Protein AF-A0A1P8USD6-F1 (afdb_monomer_lite)

Foldseek 3Di:
DQVVQCVPVVAEDQPDEDEDEDQALVCLVVQVSQVSHRYQAYEYENPQNQYANPDHDCARHAEYEYEFEADDPTHFDELVSVVRVVVNCVVRVHQYFQFFRYQQANVRDGDHRVVSDRDRPNHGRHTDGDRRPPPD

InterPro domains:
  IPR011101 Protein of unknown function DUF5131 [PF07505] (1-129)

pLDDT: mean 94.29, std 9.75, range [35.06, 98.88]

Secondary structure (DSSP, 8-state):
-HHHHHHHH-S--TT-EEEEE--SGGGTTHHHHHHHS--SEEEEEETT--S---S---TT--EEEEE---STTPPPP-HHHHHHHHHHHHHHT-EEEEEE-TTB-TTS-B--HHHH-S-BTTB--B--PPPPP---

Organism: NCBI:txid1250539

Structure (mmCIF, N/CA/C/O backbone):
data_AF-A0A1P8USD6-F1
#
_entry.id   AF-A0A1P8USD6-F1
#
loop_
_atom_site.group_PDB
_atom_site.id
_atom_site.type_symbol
_atom_site.label_atom_id
_atom_site.label_alt_id
_atom_site.label_comp_id
_atom_site.label_asym_id
_atom_site.label_entity_id
_atom_site.label_seq_id
_atom_site.pdbx_PDB_ins_code
_atom_site.Cartn_x
_atom_site.Cartn_y
_atom_site.Cartn_z
_atom_site.occupancy
_atom_site.B_iso_or_equiv
_atom_site.auth_seq_id
_atom_site.auth_comp_id
_atom_site.auth_asym_id
_atom_site.auth_atom_id
_atom_site.pdbx_PDB_model_num
ATOM 1 N N . MET A 1 1 ? 0.941 -12.012 15.273 1.00 82.69 1 MET A N 1
ATOM 2 C CA . MET A 1 1 ? 1.275 -10.671 15.825 1.00 82.69 1 MET A CA 1
ATOM 3 C C . MET A 1 1 ? 0.155 -10.125 16.707 1.00 82.69 1 MET A C 1
ATOM 5 O O . MET A 1 1 ? 0.452 -9.667 17.806 1.00 82.69 1 MET A O 1
ATOM 9 N N . ALA A 1 2 ? -1.103 -10.231 16.265 1.00 87.31 2 ALA A N 1
ATOM 10 C CA . ALA A 1 2 ? -2.277 -9.720 16.976 1.00 87.31 2 ALA A CA 1
ATOM 11 C C . ALA A 1 2 ? -2.353 -10.115 18.457 1.00 87.31 2 ALA A C 1
ATOM 13 O O . ALA A 1 2 ? -2.515 -9.246 19.304 1.00 87.31 2 ALA A O 1
ATOM 14 N N . GLU A 1 3 ? -2.179 -11.403 18.775 1.00 89.75 3 GLU A N 1
ATOM 15 C CA . GLU A 1 3 ? -2.295 -11.912 20.152 1.00 89.75 3 GLU A CA 1
ATOM 16 C C . GLU A 1 3 ? -1.360 -11.187 21.123 1.00 89.75 3 GLU A C 1
ATOM 18 O O . GLU A 1 3 ? -1.791 -10.736 22.178 1.00 89.75 3 GLU A O 1
ATOM 23 N N . LEU A 1 4 ? -0.096 -11.004 20.733 1.00 89.56 4 LEU A N 1
ATOM 24 C CA . LEU A 1 4 ? 0.894 -10.322 21.561 1.00 89.56 4 LEU A CA 1
ATOM 25 C C . LEU A 1 4 ? 0.549 -8.841 21.762 1.00 89.56 4 LEU A C 1
ATOM 27 O O . LEU A 1 4 ? 0.710 -8.316 22.859 1.00 89.56 4 LEU A O 1
ATOM 31 N N . VAL A 1 5 ? 0.108 -8.155 20.705 1.00 88.81 5 VAL A N 1
ATOM 32 C CA . VAL A 1 5 ? -0.244 -6.728 20.779 1.00 88.81 5 VAL A CA 1
ATOM 33 C C . VAL A 1 5 ? -1.465 -6.534 21.675 1.00 88.81 5 VAL A C 1
ATOM 35 O O . VAL A 1 5 ? -1.443 -5.676 22.557 1.00 88.81 5 VAL A O 1
ATOM 38 N N . SER A 1 6 ? -2.492 -7.363 21.494 1.00 89.56 6 SER A N 1
ATOM 39 C CA . SER A 1 6 ? -3.706 -7.332 22.307 1.00 89.56 6 SER A CA 1
ATOM 40 C C . SER A 1 6 ? -3.427 -7.659 23.775 1.00 89.56 6 SER A C 1
ATOM 42 O O . SER A 1 6 ? -3.929 -6.954 24.641 1.00 89.56 6 SER A O 1
ATOM 44 N N . ASP A 1 7 ? -2.583 -8.654 24.067 1.00 91.75 7 ASP A N 1
ATOM 45 C CA . ASP A 1 7 ? -2.204 -9.027 25.440 1.00 91.75 7 ASP A CA 1
ATOM 46 C C . ASP A 1 7 ? -1.417 -7.920 26.165 1.00 91.75 7 ASP A C 1
ATOM 48 O O . ASP A 1 7 ? -1.577 -7.711 27.365 1.00 91.75 7 ASP A O 1
ATOM 52 N N . ARG A 1 8 ? -0.563 -7.179 25.444 1.00 90.69 8 ARG A N 1
ATOM 53 C CA . ARG A 1 8 ? 0.346 -6.191 26.053 1.00 90.69 8 ARG A CA 1
ATOM 54 C C . ARG A 1 8 ? -0.201 -4.774 26.134 1.00 90.69 8 ARG A C 1
ATOM 56 O O . ARG A 1 8 ? 0.177 -4.058 27.057 1.00 90.69 8 ARG A O 1
ATOM 63 N N . ILE A 1 9 ? -1.005 -4.350 25.162 1.00 86.81 9 ILE A N 1
ATOM 64 C CA . ILE A 1 9 ? -1.532 -2.980 25.098 1.00 86.81 9 ILE A CA 1
ATOM 65 C C . ILE A 1 9 ? -2.990 -2.943 25.570 1.00 86.81 9 ILE A C 1
ATOM 67 O O . ILE A 1 9 ? -3.369 -1.996 26.248 1.00 86.81 9 ILE A O 1
ATOM 71 N N . GLY A 1 10 ? -3.796 -3.968 25.268 1.00 78.94 10 GLY A N 1
ATOM 72 C CA . GLY A 1 10 ? -5.174 -4.129 25.760 1.00 78.94 10 GLY A CA 1
ATOM 73 C C . GLY A 1 10 ? -6.215 -3.141 25.213 1.00 78.94 10 GLY A C 1
ATOM 74 O O . GLY A 1 10 ? -7.392 -3.481 25.146 1.00 78.94 10 GLY A O 1
ATOM 75 N N . GLU A 1 11 ? -5.804 -1.949 24.778 1.00 89.50 11 GLU A N 1
ATOM 76 C CA . GLU A 1 11 ? -6.675 -0.882 24.278 1.00 89.50 11 GLU A CA 1
ATOM 77 C C . GLU A 1 11 ? -6.142 -0.234 22.990 1.00 89.50 11 GLU A C 1
ATOM 79 O O . GLU A 1 11 ? -4.989 -0.410 22.594 1.00 89.50 11 GLU A O 1
ATOM 84 N N . VAL A 1 12 ? -6.994 0.527 22.300 1.00 92.56 12 VAL A N 1
ATOM 85 C CA . VAL A 1 12 ? -6.581 1.284 21.113 1.00 92.56 12 VAL A CA 1
ATOM 86 C C . VAL A 1 12 ? -5.874 2.567 21.545 1.00 92.56 12 VAL A C 1
ATOM 88 O O . VAL A 1 12 ? -6.485 3.453 22.135 1.00 92.56 12 VAL A O 1
ATOM 91 N N . LEU A 1 13 ? -4.595 2.701 21.188 1.00 91.56 13 LEU A N 1
ATOM 92 C CA . LEU A 1 13 ? -3.826 3.921 21.433 1.00 91.56 13 LEU A CA 1
ATOM 93 C C . LEU A 1 13 ? -4.064 4.945 20.302 1.00 91.56 13 LEU A C 1
ATOM 95 O O . LEU A 1 13 ? -3.685 4.680 19.158 1.00 91.56 13 LEU A O 1
ATOM 99 N N . PRO A 1 14 ? -4.624 6.138 20.582 1.00 90.94 14 PRO A N 1
ATOM 100 C CA . PRO A 1 14 ? -5.069 7.075 19.540 1.00 90.94 14 PRO A CA 1
ATOM 101 C C . PRO A 1 14 ? -3.927 7.700 18.724 1.00 90.94 14 PRO A C 1
ATOM 103 O O . PRO A 1 14 ? -4.134 8.114 17.587 1.00 90.94 14 PRO A O 1
ATOM 106 N N . ASN A 1 15 ? -2.714 7.744 19.284 1.00 92.94 15 ASN A N 1
ATOM 107 C CA . ASN A 1 15 ? -1.531 8.345 18.657 1.00 92.94 15 ASN A CA 1
ATOM 108 C C . ASN A 1 15 ? -0.532 7.303 18.124 1.00 92.94 15 ASN A C 1
ATOM 110 O O . ASN A 1 15 ? 0.605 7.650 17.808 1.00 92.94 15 ASN A O 1
ATOM 114 N N . VAL A 1 16 ? -0.927 6.026 18.055 1.00 92.56 16 VAL A N 1
ATOM 115 C CA . VAL A 1 16 ? -0.079 4.936 17.557 1.00 92.56 16 VAL A CA 1
ATOM 116 C C . VAL A 1 16 ? -0.738 4.301 16.342 1.00 92.56 16 VAL A C 1
ATOM 118 O O . VAL A 1 16 ? -1.888 3.867 16.387 1.00 92.56 16 VAL A O 1
ATOM 121 N N . TRP A 1 17 ? 0.004 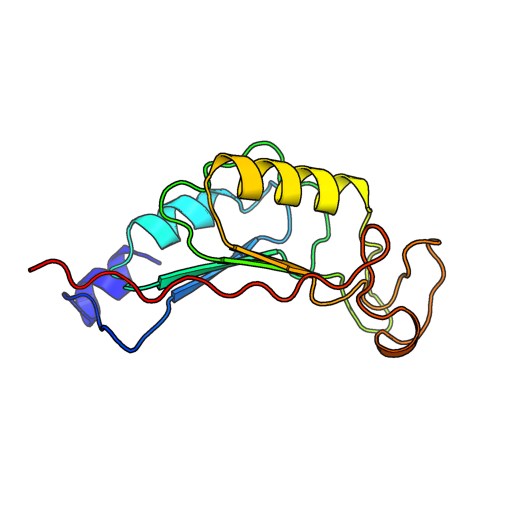4.252 15.240 1.00 95.56 17 TRP A N 1
ATOM 122 C CA . TRP A 1 17 ? -0.424 3.595 14.010 1.00 95.56 17 TRP A CA 1
ATOM 123 C C . TRP A 1 17 ? 0.286 2.257 13.896 1.00 95.56 17 TRP A C 1
ATOM 125 O O . TRP A 1 17 ? 1.495 2.174 14.118 1.00 95.56 17 TRP A O 1
ATOM 135 N N . LEU A 1 18 ? -0.457 1.216 13.533 1.00 96.75 18 LEU A N 1
ATOM 136 C CA . LEU A 1 18 ? 0.104 -0.109 13.316 1.00 96.75 18 LEU A CA 1
ATOM 137 C C . LEU A 1 18 ? 0.126 -0.418 11.829 1.00 96.75 18 LEU A C 1
ATOM 139 O O . LEU A 1 18 ? -0.797 -0.077 11.090 1.00 96.75 18 LEU A O 1
ATOM 143 N N . GLY A 1 19 ? 1.174 -1.101 11.394 1.00 97.56 19 GLY A N 1
ATOM 144 C CA . GLY A 1 19 ? 1.253 -1.554 10.023 1.00 97.56 19 GLY A CA 1
ATOM 145 C C . GLY A 1 19 ? 2.133 -2.769 9.850 1.00 97.56 19 GLY A C 1
ATOM 146 O O . GLY A 1 19 ? 2.877 -3.159 10.750 1.00 97.56 19 GLY A O 1
ATOM 147 N N . THR A 1 20 ? 2.007 -3.379 8.680 1.00 98.12 20 THR A N 1
ATOM 148 C CA . THR A 1 20 ? 2.749 -4.579 8.295 1.00 98.12 20 THR A CA 1
ATOM 149 C C . THR A 1 20 ? 3.226 -4.471 6.853 1.00 98.12 20 THR A C 1
ATOM 151 O O . THR A 1 20 ? 2.647 -3.726 6.058 1.00 98.12 20 THR A O 1
ATOM 154 N N . SER A 1 21 ? 4.280 -5.213 6.519 1.00 98.38 21 SER A N 1
ATOM 155 C CA . SER A 1 21 ? 4.761 -5.328 5.144 1.00 98.38 21 SER A CA 1
ATOM 156 C C . SER A 1 21 ? 4.127 -6.521 4.435 1.00 98.38 21 SER A C 1
ATOM 158 O O . SER A 1 21 ? 4.032 -7.608 5.013 1.00 98.38 21 SER A O 1
ATOM 160 N N . ILE A 1 22 ? 3.730 -6.309 3.178 1.00 98.69 22 ILE A N 1
ATOM 161 C CA . ILE A 1 22 ? 3.216 -7.336 2.266 1.00 98.69 22 ILE A CA 1
ATOM 162 C C . ILE A 1 22 ? 4.022 -7.258 0.973 1.00 98.69 22 ILE A C 1
ATOM 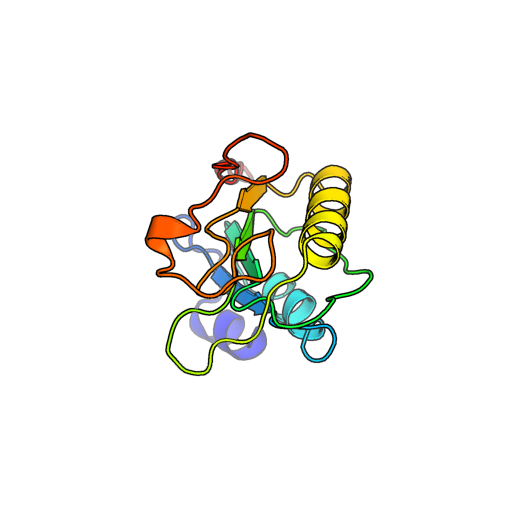164 O O . ILE A 1 22 ? 3.828 -6.368 0.148 1.00 98.69 22 ILE A O 1
ATOM 168 N N . GLU A 1 23 ? 4.969 -8.169 0.808 1.00 98.50 23 GLU A N 1
ATOM 169 C CA . GLU A 1 23 ? 5.897 -8.140 -0.320 1.00 98.50 23 GLU A CA 1
ATOM 170 C C . GLU A 1 23 ? 5.334 -8.823 -1.586 1.00 98.50 23 GLU A C 1
ATOM 172 O O . GLU A 1 23 ? 5.703 -8.458 -2.708 1.00 98.50 23 GLU A O 1
ATOM 177 N N . ASN A 1 24 ? 4.455 -9.819 -1.409 1.00 98.62 24 ASN A N 1
ATOM 178 C CA . ASN A 1 24 ? 3.812 -10.630 -2.450 1.00 98.62 24 ASN A CA 1
ATOM 179 C C . ASN A 1 24 ? 2.592 -11.402 -1.876 1.00 98.62 24 ASN A C 1
ATOM 181 O O . ASN A 1 24 ? 2.249 -11.262 -0.701 1.00 98.62 24 ASN A O 1
ATOM 185 N N . ALA A 1 25 ? 1.965 -12.251 -2.697 1.00 98.38 25 ALA A N 1
ATOM 186 C CA . ALA A 1 25 ? 0.827 -13.096 -2.320 1.00 98.38 25 ALA A CA 1
ATOM 187 C C . ALA A 1 25 ? 1.104 -14.118 -1.193 1.00 98.38 25 ALA A C 1
ATOM 189 O O . ALA A 1 25 ? 0.163 -14.609 -0.580 1.00 98.38 25 ALA A O 1
ATOM 190 N N . GLU A 1 26 ? 2.362 -14.461 -0.902 1.00 98.31 26 GLU A N 1
ATOM 191 C CA . GLU A 1 26 ? 2.702 -15.517 0.070 1.00 98.31 26 GLU A CA 1
ATOM 192 C C . GLU A 1 26 ? 2.490 -15.080 1.525 1.00 98.31 26 GLU A C 1
ATOM 194 O O . GLU A 1 26 ? 2.508 -15.914 2.425 1.00 98.31 26 GLU A O 1
ATOM 199 N N . VAL A 1 27 ? 2.316 -13.777 1.759 1.00 98.19 27 VAL A N 1
ATOM 200 C CA . VAL A 1 27 ? 2.270 -13.170 3.099 1.00 98.19 27 VAL A CA 1
ATOM 201 C C . VAL A 1 27 ? 1.038 -12.288 3.319 1.00 98.19 27 VAL A C 1
ATOM 203 O O . VAL A 1 27 ? 1.009 -11.474 4.242 1.00 98.19 27 VAL A O 1
ATOM 206 N N . VAL A 1 28 ? 0.024 -12.403 2.453 1.00 98.19 28 VAL A N 1
ATOM 207 C CA . VAL A 1 28 ? -1.216 -11.603 2.531 1.00 98.19 28 VAL A CA 1
ATOM 208 C C . VAL A 1 28 ? -2.051 -11.913 3.773 1.00 98.19 28 VAL A C 1
ATOM 210 O O . VAL A 1 28 ? -2.835 -11.078 4.211 1.00 98.19 28 VAL A O 1
ATOM 213 N N . ASP A 1 29 ? -1.829 -13.066 4.402 1.00 97.25 29 ASP A N 1
ATOM 214 C CA . ASP A 1 29 ? -2.420 -13.457 5.685 1.00 97.25 29 ASP A CA 1
ATOM 215 C C . ASP A 1 29 ? -2.081 -12.476 6.827 1.00 97.25 29 ASP A C 1
ATOM 217 O O . ASP A 1 29 ? -2.854 -12.309 7.774 1.00 97.25 29 ASP A O 1
ATOM 221 N N . ARG A 1 30 ? -0.972 -11.732 6.710 1.00 98.12 30 ARG A N 1
ATOM 222 C CA . ARG A 1 30 ? -0.601 -10.665 7.655 1.00 98.12 30 ARG A CA 1
ATOM 223 C C . ARG A 1 30 ? -1.617 -9.520 7.712 1.00 98.12 30 ARG A C 1
ATOM 225 O O . ARG A 1 30 ? -1.617 -8.778 8.696 1.00 98.12 30 ARG A O 1
ATOM 232 N N . ILE A 1 31 ? -2.457 -9.350 6.689 1.00 98.06 31 ILE A N 1
ATOM 233 C CA . ILE A 1 31 ? -3.516 -8.330 6.670 1.00 98.06 31 ILE A CA 1
ATOM 234 C C . ILE A 1 31 ? -4.541 -8.623 7.769 1.00 98.06 31 ILE A C 1
ATOM 236 O O . ILE A 1 31 ? -4.873 -7.733 8.554 1.00 98.06 31 ILE A O 1
ATOM 240 N N . ASP A 1 32 ? -4.970 -9.878 7.893 1.00 97.12 32 ASP A N 1
ATOM 241 C CA . ASP A 1 32 ? -5.920 -10.300 8.926 1.00 97.12 32 ASP A CA 1
ATOM 242 C C . ASP A 1 32 ? -5.308 -10.179 10.325 1.00 97.12 32 ASP A C 1
ATOM 244 O O . ASP A 1 32 ? -5.959 -9.745 11.278 1.00 97.12 32 ASP A O 1
ATOM 248 N N . ASP A 1 33 ? -4.020 -10.501 10.440 1.00 95.94 33 ASP A N 1
ATOM 249 C CA . ASP A 1 33 ? -3.237 -10.304 11.655 1.00 95.94 33 ASP A CA 1
ATOM 250 C C . ASP A 1 33 ? -3.205 -8.830 12.084 1.00 95.94 33 ASP A C 1
ATOM 252 O O . ASP A 1 33 ? -3.381 -8.526 13.261 1.00 95.94 33 ASP A O 1
ATOM 256 N N . LEU A 1 34 ? -3.033 -7.898 11.144 1.00 96.88 34 LEU A N 1
ATOM 257 C CA . LEU A 1 34 ? -3.098 -6.463 11.418 1.00 96.88 34 LEU A CA 1
ATOM 258 C C . LEU A 1 34 ? -4.515 -6.005 11.783 1.00 96.88 34 LEU A C 1
ATOM 260 O O . LEU A 1 34 ? -4.679 -5.180 12.686 1.00 96.88 34 LEU A O 1
ATOM 264 N N . ARG A 1 35 ? -5.542 -6.540 11.115 1.00 95.25 35 ARG A N 1
ATOM 265 C CA . ARG A 1 35 ? -6.945 -6.187 11.378 1.00 95.25 35 ARG A CA 1
ATOM 266 C C . ARG A 1 35 ? -7.353 -6.533 12.809 1.00 95.25 35 ARG A C 1
ATOM 268 O O . ARG A 1 35 ? -8.006 -5.728 13.467 1.00 95.25 35 ARG A O 1
ATOM 275 N N . ARG A 1 36 ? -6.899 -7.682 13.318 1.00 94.56 36 ARG A N 1
ATOM 276 C CA . ARG A 1 36 ? -7.163 -8.143 14.693 1.00 94.56 36 ARG A CA 1
ATOM 277 C C . ARG A 1 36 ? -6.440 -7.345 15.782 1.00 94.56 36 ARG A C 1
ATOM 279 O O . ARG A 1 36 ? -6.841 -7.428 16.940 1.00 94.56 36 ARG A O 1
ATOM 286 N N . SER A 1 37 ? -5.397 -6.590 15.445 1.00 93.62 37 SER A N 1
ATOM 287 C CA . SER A 1 37 ? -4.671 -5.772 16.420 1.00 93.62 37 SER A CA 1
ATOM 288 C C . SER A 1 37 ? -5.446 -4.498 16.791 1.00 93.62 37 SER A C 1
ATOM 290 O O . SER A 1 37 ? -6.052 -3.875 15.907 1.00 93.62 37 SER A O 1
ATOM 292 N N . PRO A 1 38 ? -5.401 -4.050 18.062 1.00 93.19 38 PRO A N 1
ATOM 293 C CA . PRO A 1 38 ? -5.985 -2.778 18.479 1.00 93.19 38 PRO A CA 1
ATOM 294 C C . PRO A 1 38 ? -5.186 -1.616 17.875 1.00 93.19 38 PRO A C 1
ATOM 296 O O . PRO A 1 38 ? -4.057 -1.339 18.277 1.00 93.19 38 PRO A O 1
ATOM 299 N N . ALA A 1 39 ? -5.760 -0.944 16.878 1.00 93.69 39 ALA A N 1
ATOM 300 C CA . ALA A 1 39 ? -5.109 0.149 16.166 1.00 93.69 39 ALA A CA 1
ATOM 301 C C . ALA A 1 39 ? -6.118 1.228 15.781 1.00 93.69 39 ALA A C 1
ATOM 303 O O . ALA A 1 39 ? -7.183 0.916 15.246 1.00 93.69 39 ALA A O 1
ATOM 304 N N . ALA A 1 40 ? -5.747 2.489 16.008 1.00 94.19 40 ALA A N 1
ATOM 305 C CA . ALA A 1 40 ? -6.525 3.636 15.554 1.00 94.19 40 ALA A CA 1
ATOM 306 C C . ALA A 1 40 ? -6.387 3.815 14.033 1.00 94.19 40 ALA A C 1
ATOM 308 O O . ALA A 1 40 ? -7.350 4.137 13.350 1.00 94.19 40 ALA A O 1
ATOM 309 N N . ILE A 1 41 ? -5.191 3.550 13.497 1.00 96.56 41 ILE A N 1
ATOM 310 C CA . ILE A 1 41 ? -4.898 3.524 12.062 1.00 96.56 41 ILE A CA 1
ATOM 311 C C . ILE A 1 41 ? -4.113 2.257 11.742 1.00 96.56 41 ILE A C 1
ATOM 313 O O . ILE A 1 41 ? -3.149 1.914 12.433 1.00 96.56 41 ILE A O 1
ATOM 317 N N . ARG A 1 42 ? -4.529 1.592 10.662 1.00 97.62 42 ARG A N 1
ATOM 318 C CA . ARG A 1 42 ? -3.889 0.402 10.089 1.00 97.62 42 ARG A CA 1
ATOM 319 C C . ARG A 1 42 ? -3.332 0.737 8.719 1.00 97.62 42 ARG A C 1
ATOM 321 O O . ARG A 1 42 ? -4.097 1.179 7.861 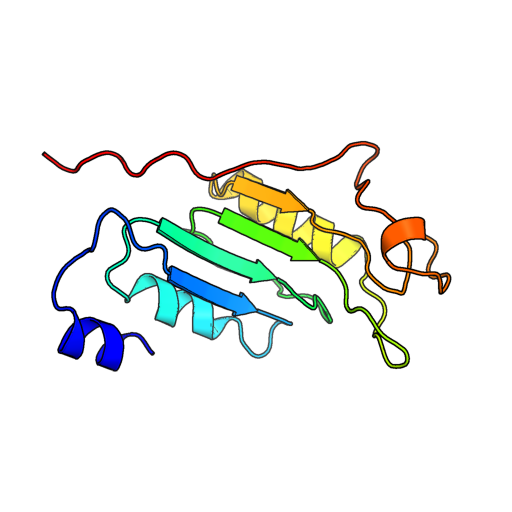1.00 97.62 42 ARG A O 1
ATOM 328 N N . PHE A 1 43 ? -2.044 0.505 8.502 1.00 98.56 43 PHE A N 1
ATOM 329 C CA . PHE A 1 43 ? -1.424 0.699 7.196 1.00 98.56 43 PHE A CA 1
ATOM 330 C C . PHE A 1 43 ? -0.718 -0.559 6.695 1.00 98.56 43 PHE A C 1
ATOM 332 O O . PHE A 1 43 ? -0.155 -1.332 7.467 1.00 98.56 43 PHE A O 1
ATOM 339 N N . ILE A 1 44 ? -0.715 -0.747 5.381 1.00 98.81 44 ILE A N 1
ATOM 340 C CA . ILE A 1 44 ? 0.078 -1.778 4.722 1.00 98.81 44 ILE A CA 1
ATOM 341 C C . ILE A 1 44 ? 1.195 -1.102 3.942 1.00 98.81 44 ILE A C 1
ATOM 343 O O . ILE A 1 44 ? 0.960 -0.199 3.142 1.00 98.81 44 ILE A O 1
ATOM 347 N N . SER A 1 45 ? 2.416 -1.577 4.158 1.00 98.75 45 SER A N 1
ATOM 348 C CA . SER A 1 45 ? 3.554 -1.274 3.307 1.00 98.75 45 SER A CA 1
ATOM 349 C C . SER A 1 45 ? 3.717 -2.398 2.289 1.00 98.75 45 SER A C 1
ATOM 351 O O . SER A 1 45 ? 4.305 -3.437 2.577 1.00 98.75 45 SER A O 1
ATOM 353 N N . PHE A 1 46 ? 3.234 -2.190 1.072 1.00 98.81 46 PHE A N 1
ATOM 354 C CA . PHE A 1 46 ? 3.550 -3.022 -0.085 1.00 98.81 46 PHE A CA 1
ATOM 355 C C . PHE A 1 46 ? 4.975 -2.713 -0.566 1.00 98.81 46 PHE A C 1
ATOM 357 O O . PHE A 1 46 ? 5.190 -2.208 -1.670 1.00 98.81 46 PHE A O 1
ATOM 364 N N . GLU A 1 47 ? 5.955 -2.919 0.322 1.00 97.38 47 GLU A N 1
ATOM 365 C CA . GLU A 1 47 ? 7.359 -2.595 0.095 1.00 97.38 47 GLU A CA 1
ATOM 366 C C . GLU A 1 47 ? 8.329 -3.584 0.765 1.00 97.38 47 GLU A C 1
ATOM 368 O O . GLU A 1 47 ? 8.218 -3.821 1.970 1.00 97.38 47 GLU A O 1
ATOM 373 N N . PRO A 1 48 ? 9.358 -4.046 0.028 1.00 97.81 48 PRO A N 1
ATOM 374 C CA . PRO A 1 48 ? 9.460 -3.913 -1.423 1.00 97.81 48 PRO A CA 1
ATOM 375 C C . PRO A 1 48 ? 8.357 -4.740 -2.110 1.00 97.81 48 PRO A C 1
ATOM 377 O O . PRO A 1 48 ? 8.199 -5.917 -1.798 1.00 97.81 48 PRO A O 1
ATOM 380 N N . LEU A 1 49 ? 7.624 -4.153 -3.064 1.00 98.50 49 LEU A N 1
ATOM 381 C CA . LEU A 1 49 ? 6.680 -4.915 -3.886 1.00 98.50 49 LEU A CA 1
ATOM 382 C C . LEU A 1 49 ? 7.465 -5.740 -4.909 1.00 98.50 49 LEU A C 1
ATOM 384 O O . LEU A 1 49 ? 8.029 -5.204 -5.867 1.00 98.50 49 LEU A O 1
ATOM 388 N N . ILE A 1 50 ? 7.542 -7.044 -4.668 1.00 97.94 50 ILE A N 1
ATOM 389 C CA . ILE A 1 50 ? 8.412 -7.984 -5.399 1.00 97.94 50 ILE A CA 1
ATOM 390 C C . ILE A 1 50 ? 7.616 -9.062 -6.138 1.00 97.94 50 ILE A C 1
ATOM 392 O O . ILE A 1 50 ? 8.208 -9.894 -6.825 1.00 97.94 50 ILE A O 1
ATOM 396 N N . GLY A 1 51 ? 6.293 -9.047 -6.003 1.00 98.38 51 GLY A N 1
ATOM 397 C CA . GLY A 1 51 ? 5.360 -9.899 -6.722 1.00 98.38 51 GLY A CA 1
ATOM 398 C C . GLY A 1 51 ? 3.941 -9.348 -6.629 1.00 98.38 51 GLY A C 1
ATOM 399 O O . GLY A 1 51 ? 3.668 -8.455 -5.828 1.00 98.38 51 GLY A O 1
ATOM 400 N N . ALA A 1 52 ? 3.037 -9.902 -7.436 1.00 98.31 52 ALA A N 1
ATOM 401 C CA . ALA A 1 52 ? 1.611 -9.633 -7.295 1.00 98.31 52 ALA A CA 1
ATOM 402 C C . ALA A 1 52 ? 1.130 -10.070 -5.904 1.00 98.31 52 ALA A C 1
ATOM 404 O O . ALA A 1 52 ? 1.588 -11.089 -5.374 1.00 98.31 52 ALA A O 1
ATOM 405 N N . VAL A 1 53 ? 0.195 -9.312 -5.334 1.00 98.19 53 VAL A N 1
ATOM 406 C CA . VAL A 1 53 ? -0.483 -9.669 -4.075 1.00 98.19 53 VAL A CA 1
ATOM 407 C C . VAL A 1 53 ? -1.809 -10.386 -4.320 1.00 98.19 53 VAL A C 1
ATOM 409 O O . VAL A 1 53 ? -2.329 -11.031 -3.418 1.00 98.19 53 VAL A O 1
ATOM 412 N N . GLY A 1 54 ? -2.328 -10.327 -5.552 1.00 97.56 54 GLY A N 1
ATOM 413 C CA . GLY A 1 54 ? -3.623 -10.896 -5.905 1.00 97.56 54 GLY A CA 1
ATOM 414 C C . GLY A 1 54 ? -4.791 -10.097 -5.325 1.00 97.56 54 GLY A C 1
ATOM 415 O O . GLY A 1 54 ? -4.671 -8.906 -5.027 1.00 97.56 54 GLY A O 1
ATOM 416 N N . ALA A 1 55 ? -5.936 -10.766 -5.197 1.00 97.75 55 ALA A N 1
ATOM 417 C CA . ALA A 1 55 ? -7.114 -10.207 -4.548 1.00 97.75 55 ALA A CA 1
ATOM 418 C C . ALA A 1 55 ? -6.959 -10.292 -3.024 1.00 97.75 55 ALA A C 1
ATOM 420 O O . ALA A 1 55 ? -6.772 -11.380 -2.477 1.00 97.75 55 ALA A O 1
ATOM 421 N N . ILE A 1 56 ? -7.056 -9.148 -2.356 1.00 97.94 56 ILE A N 1
ATOM 422 C CA . ILE A 1 56 ? -6.912 -8.987 -0.912 1.00 97.94 56 ILE A CA 1
ATOM 423 C C . ILE A 1 56 ? -8.080 -8.179 -0.347 1.00 97.94 56 ILE A C 1
ATOM 425 O O . ILE A 1 56 ? -8.655 -7.321 -1.016 1.00 97.94 56 ILE A O 1
ATOM 429 N N . ASP A 1 57 ? -8.414 -8.445 0.912 1.00 97.56 57 ASP A N 1
ATOM 430 C CA . ASP A 1 57 ? -9.432 -7.689 1.633 1.00 97.56 57 ASP A CA 1
ATOM 431 C C . ASP A 1 57 ? -8.803 -6.497 2.368 1.00 97.56 57 ASP A C 1
ATOM 433 O O . ASP A 1 57 ? -8.128 -6.656 3.388 1.00 97.56 57 ASP A O 1
ATOM 437 N N . LEU A 1 58 ? -9.039 -5.292 1.848 1.00 98.00 58 LEU A N 1
ATOM 438 C CA . LEU A 1 58 ? -8.571 -4.036 2.437 1.00 98.00 58 LEU A CA 1
ATOM 439 C C . LEU A 1 58 ? -9.591 -3.383 3.387 1.00 98.00 58 LEU A C 1
ATOM 441 O O . LEU A 1 58 ? -9.361 -2.261 3.839 1.00 98.00 58 LEU A O 1
ATOM 445 N N . GLN A 1 59 ? -10.688 -4.063 3.735 1.00 96.31 59 GLN A N 1
ATOM 446 C CA . GLN A 1 59 ? -11.605 -3.606 4.779 1.00 96.31 59 GLN A CA 1
ATOM 447 C C . GLN A 1 59 ? -10.825 -3.310 6.077 1.00 96.31 59 GLN A C 1
ATOM 449 O O . GLN A 1 59 ? -9.995 -4.110 6.526 1.00 96.31 59 GLN A O 1
ATOM 454 N N . ASP A 1 60 ? -11.087 -2.139 6.666 1.00 95.88 60 ASP A N 1
ATOM 455 C CA . ASP A 1 60 ? -10.425 -1.588 7.861 1.00 95.88 60 ASP A CA 1
ATOM 456 C C . ASP A 1 60 ? -8.913 -1.317 7.723 1.00 95.88 60 ASP A C 1
ATOM 458 O O . ASP A 1 60 ? -8.217 -1.059 8.717 1.00 95.88 60 ASP A O 1
ATOM 462 N N . ILE A 1 61 ? -8.393 -1.315 6.492 1.00 97.94 61 ILE A N 1
ATOM 463 C CA . ILE A 1 61 ? -7.059 -0.816 6.160 1.00 97.94 61 ILE A CA 1
ATOM 464 C C . ILE A 1 61 ? -7.181 0.626 5.677 1.00 97.94 61 ILE A C 1
ATOM 466 O O . ILE A 1 61 ? -7.867 0.938 4.706 1.00 97.94 61 ILE A O 1
ATOM 470 N N . HIS A 1 62 ? -6.482 1.522 6.362 1.00 98.38 62 HIS A N 1
ATOM 471 C CA . HIS A 1 62 ? -6.652 2.961 6.198 1.00 98.38 62 HIS A CA 1
ATOM 472 C C . HIS A 1 62 ? -5.655 3.547 5.200 1.00 98.38 62 HIS A C 1
ATOM 474 O O . HIS A 1 62 ? -5.945 4.562 4.572 1.00 98.38 62 HIS A O 1
ATOM 480 N N . TRP A 1 63 ? -4.481 2.924 5.049 1.00 98.69 63 TRP A N 1
ATOM 481 C CA . TRP A 1 63 ? -3.417 3.442 4.193 1.00 98.69 63 TRP A CA 1
ATOM 482 C C . TRP A 1 63 ? -2.603 2.330 3.528 1.00 98.69 63 TRP A C 1
ATOM 484 O O . TRP A 1 63 ? -2.127 1.414 4.197 1.00 98.69 63 TRP A O 1
ATOM 494 N N . ALA A 1 64 ? -2.417 2.429 2.217 1.00 98.81 64 ALA A N 1
ATOM 495 C CA . ALA A 1 64 ? -1.577 1.553 1.417 1.00 98.81 64 ALA A CA 1
ATOM 496 C C . ALA A 1 64 ? -0.383 2.343 0.875 1.00 98.81 64 ALA A C 1
ATOM 498 O O . ALA A 1 64 ? -0.545 3.302 0.122 1.00 98.81 64 ALA A O 1
ATOM 499 N N . ILE A 1 65 ? 0.822 1.921 1.244 1.00 98.88 65 ILE A N 1
ATOM 500 C CA . ILE A 1 65 ? 2.087 2.501 0.793 1.00 98.88 65 ILE A CA 1
ATOM 501 C C . ILE A 1 65 ? 2.713 1.516 -0.190 1.00 98.88 65 ILE A C 1
ATOM 503 O O . ILE A 1 65 ? 2.975 0.375 0.177 1.00 98.88 65 ILE A O 1
ATOM 507 N N . VAL A 1 66 ? 2.949 1.931 -1.432 1.00 98.88 66 VAL A N 1
ATOM 508 C CA . VAL A 1 66 ? 3.470 1.064 -2.498 1.00 98.88 66 VAL A CA 1
ATOM 509 C C . VAL A 1 66 ? 4.824 1.559 -2.984 1.00 98.88 66 VAL A C 1
ATOM 511 O O . VAL A 1 66 ? 4.998 2.742 -3.293 1.00 98.88 66 VAL A O 1
ATOM 514 N N . GLY A 1 67 ? 5.784 0.646 -3.122 1.00 98.56 67 GLY A N 1
ATOM 515 C CA . GLY A 1 67 ? 7.116 1.011 -3.581 1.00 98.56 67 GLY A CA 1
ATOM 516 C C . GLY A 1 67 ? 8.041 -0.155 -3.919 1.00 98.56 67 GLY A C 1
ATOM 517 O O . GLY A 1 67 ? 7.990 -1.241 -3.342 1.00 98.56 67 GLY A O 1
ATOM 518 N N . GLY A 1 68 ? 8.929 0.092 -4.880 1.00 98.19 68 GLY A N 1
ATOM 519 C CA . GLY A 1 68 ? 9.901 -0.897 -5.336 1.00 98.19 68 GLY A CA 1
ATOM 520 C C . GLY A 1 68 ? 11.181 -0.959 -4.497 1.00 98.19 68 GLY A C 1
ATOM 521 O O . GLY A 1 68 ? 11.581 -0.010 -3.806 1.00 98.19 68 GLY A O 1
ATOM 522 N N . GLU A 1 69 ? 11.867 -2.095 -4.613 1.00 97.75 69 GLU A N 1
ATOM 523 C CA . GLU A 1 69 ? 13.119 -2.379 -3.916 1.00 97.75 69 GLU A CA 1
ATOM 524 C C . GLU A 1 69 ? 14.257 -1.448 -4.364 1.00 97.75 69 GLU A C 1
ATOM 526 O O . GLU A 1 69 ? 14.364 -1.044 -5.523 1.00 97.75 69 GLU A O 1
ATOM 531 N N . SER A 1 70 ? 15.146 -1.097 -3.436 1.00 94.62 70 SER A N 1
ATOM 532 C CA . SER A 1 70 ? 16.340 -0.289 -3.707 1.00 94.62 70 SER A CA 1
ATOM 533 C C . SER A 1 70 ? 17.612 -1.077 -3.395 1.00 94.62 70 SER A C 1
ATOM 535 O O . SER A 1 70 ? 17.611 -1.951 -2.538 1.00 94.62 70 SER A O 1
ATOM 537 N N . GLY A 1 71 ? 18.721 -0.736 -4.052 1.00 93.75 71 GLY A N 1
ATOM 538 C CA . GLY A 1 71 ? 20.022 -1.385 -3.845 1.00 93.75 71 GLY A CA 1
ATOM 539 C C . GLY A 1 71 ? 20.502 -2.196 -5.050 1.00 93.75 71 GLY A C 1
ATOM 540 O O . GLY A 1 71 ? 19.840 -2.251 -6.088 1.00 93.75 71 GLY A O 1
ATOM 541 N N . LYS A 1 72 ? 21.696 -2.796 -4.923 1.00 92.50 72 LYS A N 1
ATOM 542 C CA . LYS A 1 72 ? 22.402 -3.485 -6.025 1.00 92.50 72 LYS A CA 1
ATOM 543 C C . LYS A 1 72 ? 21.647 -4.718 -6.538 1.00 92.50 72 LYS A C 1
ATOM 545 O O . LYS A 1 72 ? 21.602 -4.943 -7.748 1.00 92.50 72 LYS A O 1
ATOM 550 N N . SER A 1 73 ? 21.030 -5.458 -5.619 1.00 94.88 73 SER A N 1
ATOM 551 C CA . SER A 1 73 ? 20.284 -6.696 -5.884 1.00 94.88 73 SER A CA 1
ATOM 552 C C . SER A 1 73 ? 18.771 -6.484 -5.934 1.00 94.88 73 SER A C 1
ATOM 554 O O . SER A 1 73 ? 18.024 -7.443 -5.7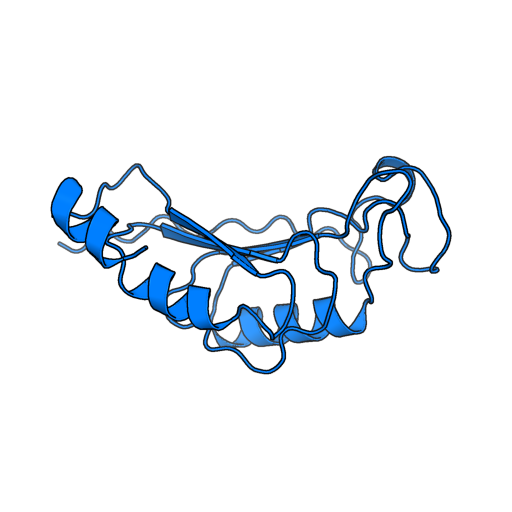87 1.00 94.88 73 SER A O 1
ATOM 556 N N . ALA A 1 74 ? 18.324 -5.238 -6.119 1.00 97.06 74 ALA A N 1
ATOM 557 C CA . ALA A 1 74 ? 16.906 -4.919 -6.181 1.00 97.06 74 ALA A CA 1
ATOM 558 C C . ALA A 1 74 ? 16.205 -5.720 -7.284 1.00 97.06 74 ALA A C 1
ATOM 560 O O . ALA A 1 74 ? 16.720 -5.825 -8.405 1.00 97.06 74 ALA A O 1
ATOM 561 N N . ARG A 1 75 ? 15.021 -6.237 -6.976 1.00 97.69 75 ARG A N 1
ATOM 562 C CA . ARG A 1 75 ? 14.102 -6.867 -7.926 1.00 97.69 75 ARG A CA 1
ATOM 563 C C . ARG A 1 75 ? 13.256 -5.805 -8.644 1.00 97.69 75 ARG A C 1
ATOM 565 O O . ARG A 1 75 ? 12.986 -4.755 -8.056 1.00 97.69 75 ARG A O 1
ATOM 572 N N . PRO A 1 76 ? 12.881 -6.028 -9.916 1.00 96.94 76 PRO A N 1
ATOM 573 C CA . PRO A 1 76 ? 12.007 -5.111 -10.632 1.00 96.94 76 PRO A CA 1
ATOM 574 C C . PRO A 1 76 ? 10.586 -5.180 -10.069 1.00 96.94 76 PRO A C 1
ATOM 576 O O . PRO A 1 76 ? 10.006 -6.260 -9.972 1.00 96.94 76 PRO A O 1
ATOM 579 N N . ILE A 1 77 ? 10.037 -4.017 -9.726 1.00 97.81 77 ILE A N 1
ATOM 580 C CA . ILE A 1 77 ? 8.596 -3.834 -9.539 1.00 97.81 77 ILE A CA 1
ATOM 581 C C . ILE A 1 77 ? 7.932 -3.770 -10.916 1.00 97.81 77 ILE A C 1
ATOM 583 O O . ILE A 1 77 ? 8.557 -3.323 -11.883 1.00 97.81 77 ILE A O 1
ATOM 587 N N . ARG A 1 78 ? 6.673 -4.192 -11.013 1.00 97.50 78 ARG A N 1
ATOM 588 C CA . ARG A 1 78 ? 5.895 -4.085 -12.247 1.00 97.50 78 ARG A CA 1
ATOM 589 C C . ARG A 1 78 ? 4.671 -3.198 -12.058 1.00 97.50 78 ARG A C 1
ATOM 591 O O . ARG A 1 78 ? 4.083 -3.185 -10.979 1.00 97.50 78 ARG A O 1
ATOM 598 N N . GLU A 1 79 ? 4.321 -2.441 -13.097 1.00 97.94 79 GLU A N 1
ATOM 599 C CA . GLU A 1 79 ? 3.217 -1.474 -13.045 1.00 97.94 79 GLU A CA 1
ATOM 600 C C . GLU A 1 79 ? 1.871 -2.168 -12.823 1.00 97.94 79 GLU A C 1
ATOM 602 O O . GLU A 1 79 ? 1.057 -1.656 -12.061 1.00 97.94 79 GLU A O 1
ATOM 607 N N . GLU A 1 80 ? 1.685 -3.377 -13.364 1.00 98.12 80 GLU A N 1
ATOM 608 C CA . GLU A 1 80 ? 0.464 -4.162 -13.175 1.00 98.12 80 GLU A CA 1
ATOM 609 C C . GLU A 1 80 ? 0.179 -4.486 -11.700 1.00 98.12 80 GLU A C 1
ATOM 611 O O . GLU A 1 80 ? -0.968 -4.438 -11.272 1.00 98.12 80 GLU A O 1
ATOM 616 N N . TRP A 1 81 ? 1.210 -4.727 -10.883 1.00 98.50 81 TRP A N 1
ATOM 617 C CA . TRP A 1 81 ? 1.027 -5.005 -9.454 1.00 98.50 81 TRP A CA 1
ATOM 618 C C . TRP A 1 81 ? 0.601 -3.747 -8.688 1.00 98.50 81 TRP A C 1
ATOM 620 O O . TRP A 1 81 ? -0.174 -3.820 -7.737 1.00 98.50 81 TRP A O 1
ATOM 630 N N . ILE A 1 82 ? 1.093 -2.579 -9.115 1.00 98.62 82 ILE A N 1
ATOM 631 C CA . ILE A 1 82 ? 0.687 -1.283 -8.558 1.00 98.62 82 ILE A CA 1
ATOM 632 C C . ILE A 1 82 ? -0.767 -0.997 -8.951 1.00 98.62 82 ILE A C 1
ATOM 634 O O . ILE A 1 82 ? -1.553 -0.581 -8.103 1.00 98.62 82 ILE A O 1
ATOM 638 N N . ASP A 1 83 ? -1.132 -1.257 -10.211 1.00 98.50 83 ASP A N 1
ATOM 639 C CA . ASP A 1 83 ? -2.496 -1.101 -10.723 1.00 98.50 83 ASP A CA 1
ATOM 640 C C . ASP A 1 83 ? -3.505 -1.965 -9.953 1.00 98.50 83 ASP A C 1
ATOM 642 O O . ASP A 1 83 ? -4.568 -1.465 -9.574 1.00 98.50 83 ASP A O 1
ATOM 646 N N . GLU A 1 84 ? -3.164 -3.228 -9.683 1.00 98.19 84 GLU A N 1
ATOM 647 C CA . GLU A 1 84 ? -3.976 -4.159 -8.890 1.00 98.19 84 GLU A CA 1
ATOM 648 C C . GLU A 1 84 ? -4.228 -3.633 -7.470 1.00 98.19 84 GLU A C 1
ATOM 650 O O . GLU A 1 84 ? -5.368 -3.634 -7.004 1.00 98.19 84 GLU A O 1
ATOM 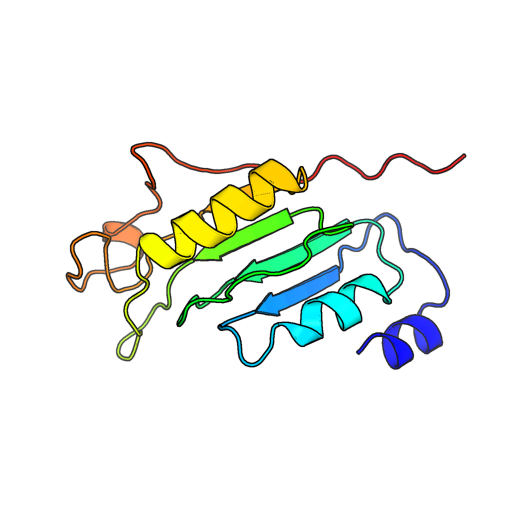655 N N . ILE A 1 85 ? -3.189 -3.154 -6.778 1.00 98.75 85 ILE A N 1
ATOM 656 C CA . ILE A 1 85 ? -3.320 -2.603 -5.419 1.00 98.75 85 ILE A CA 1
ATOM 657 C C . ILE A 1 85 ? -4.127 -1.303 -5.442 1.00 98.75 85 ILE A C 1
ATOM 659 O O . ILE A 1 85 ? -5.029 -1.118 -4.626 1.00 98.75 85 ILE A O 1
ATOM 663 N N . HIS A 1 86 ? -3.839 -0.409 -6.389 1.00 98.75 86 HIS A N 1
ATOM 664 C CA . HIS A 1 86 ? -4.523 0.874 -6.519 1.00 98.75 86 HIS A CA 1
ATOM 665 C C . HIS A 1 86 ? -6.031 0.694 -6.760 1.00 98.75 86 HIS A C 1
ATOM 667 O O . HIS A 1 86 ? -6.843 1.359 -6.120 1.00 98.75 86 HIS A O 1
ATOM 673 N N . ALA A 1 87 ? -6.430 -0.235 -7.635 1.00 98.56 87 ALA A N 1
ATOM 674 C CA . ALA A 1 87 ? -7.841 -0.539 -7.884 1.00 98.56 87 ALA A CA 1
ATOM 675 C C . ALA A 1 87 ? -8.567 -1.067 -6.631 1.00 98.56 87 ALA A C 1
ATOM 677 O O . ALA A 1 87 ? -9.712 -0.691 -6.364 1.00 98.56 87 ALA A O 1
ATOM 678 N N . GLN A 1 88 ? -7.892 -1.901 -5.839 1.00 98.56 88 GLN A N 1
ATOM 679 C CA . GLN A 1 88 ? -8.435 -2.418 -4.581 1.00 98.56 88 GLN A CA 1
ATOM 680 C C . GLN A 1 88 ? -8.557 -1.313 -3.522 1.00 98.56 88 GLN A C 1
ATOM 682 O O . GLN A 1 88 ? -9.579 -1.237 -2.843 1.00 98.56 88 GLN A O 1
ATOM 687 N N . CYS A 1 89 ? -7.588 -0.393 -3.445 1.00 98.50 89 CYS A N 1
ATOM 688 C CA . CYS A 1 89 ? -7.652 0.768 -2.551 1.00 98.50 89 CYS A CA 1
ATOM 689 C C . CYS A 1 89 ? -8.850 1.672 -2.871 1.00 98.50 89 CYS A C 1
ATOM 691 O O . CYS A 1 89 ? -9.595 2.043 -1.967 1.00 98.50 89 CYS A O 1
ATOM 693 N N . LEU A 1 90 ? -9.088 1.958 -4.159 1.00 97.81 90 LEU A N 1
ATOM 694 C CA . LEU A 1 90 ? -10.255 2.732 -4.600 1.00 97.81 90 LEU A CA 1
ATOM 695 C C . LEU A 1 90 ? -11.578 2.085 -4.178 1.00 97.81 90 LEU A C 1
ATOM 697 O O . LEU A 1 90 ? -12.512 2.788 -3.803 1.00 97.81 90 LEU A O 1
ATOM 701 N N . THR A 1 91 ? -11.656 0.755 -4.242 1.00 97.69 91 THR A N 1
ATOM 702 C CA . THR A 1 91 ? -12.866 0.005 -3.877 1.00 97.69 91 THR A CA 1
ATOM 703 C C . THR A 1 91 ? -13.104 0.019 -2.365 1.00 97.69 91 THR A C 1
ATOM 705 O O . THR A 1 91 ? -14.242 0.165 -1.930 1.00 97.69 91 THR A O 1
ATOM 708 N N . ALA A 1 92 ? -12.041 -0.102 -1.567 1.00 96.81 92 ALA A N 1
ATOM 709 C CA . ALA A 1 92 ? -12.121 -0.154 -0.107 1.00 96.81 92 ALA A CA 1
ATOM 710 C C . ALA A 1 92 ? -12.150 1.228 0.575 1.00 96.81 92 ALA A C 1
ATOM 712 O O . ALA A 1 92 ? -12.420 1.316 1.771 1.00 96.81 92 ALA A O 1
ATOM 713 N N . GLY A 1 93 ? -11.855 2.310 -0.154 1.00 97.00 93 GLY A N 1
ATOM 714 C CA . GLY A 1 93 ? -11.669 3.640 0.437 1.00 97.00 93 GLY A CA 1
ATOM 715 C C . GLY A 1 93 ? -10.361 3.782 1.227 1.00 97.00 93 GLY A C 1
ATOM 716 O O . GLY A 1 93 ? -10.237 4.675 2.062 1.00 97.00 93 GLY A O 1
ATOM 717 N N . THR A 1 94 ? -9.384 2.908 0.976 1.00 98.06 94 THR A N 1
ATOM 718 C CA . THR A 1 94 ? -8.042 2.965 1.569 1.00 98.06 94 THR A CA 1
ATOM 719 C C . THR A 1 94 ? -7.232 4.072 0.895 1.00 98.06 94 THR A C 1
ATOM 721 O O . THR A 1 94 ? -7.131 4.095 -0.331 1.00 98.06 94 THR A O 1
ATOM 724 N N . ALA A 1 95 ? -6.606 4.961 1.673 1.00 98.62 95 ALA A N 1
ATOM 725 C CA . ALA A 1 95 ? -5.736 5.998 1.118 1.00 98.62 95 ALA A CA 1
ATOM 726 C C . ALA A 1 95 ? -4.536 5.366 0.394 1.00 98.62 95 ALA A C 1
ATOM 728 O O . ALA A 1 95 ? -3.911 4.441 0.922 1.00 98.62 95 ALA A O 1
ATOM 729 N N . PHE A 1 96 ? -4.182 5.875 -0.783 1.00 98.81 96 PHE A N 1
ATOM 730 C CA . PHE A 1 96 ? -3.115 5.320 -1.613 1.00 98.81 96 PHE A CA 1
ATOM 731 C C . PHE A 1 96 ? -1.898 6.247 -1.714 1.00 98.81 96 PHE A C 1
ATOM 733 O O . PHE A 1 96 ? -1.968 7.383 -2.190 1.00 98.81 96 PHE A O 1
ATOM 740 N N . PHE A 1 97 ? -0.738 5.720 -1.331 1.00 98.81 97 PHE A N 1
ATOM 741 C CA . PHE A 1 97 ? 0.544 6.404 -1.409 1.00 98.81 97 PHE A CA 1
ATOM 742 C C . PHE A 1 97 ? 1.527 5.624 -2.281 1.00 98.81 97 PHE A C 1
ATOM 744 O O . PHE A 1 97 ? 1.951 4.524 -1.928 1.00 98.81 97 PHE A O 1
ATOM 751 N N . PHE A 1 98 ? 1.957 6.209 -3.399 1.00 98.75 98 PHE A N 1
ATOM 752 C CA . PHE A 1 98 ? 3.026 5.635 -4.215 1.00 98.75 98 PHE A CA 1
ATOM 753 C C . PHE A 1 98 ? 4.360 6.286 -3.861 1.00 98.75 98 PHE A C 1
ATOM 755 O O . PHE A 1 98 ? 4.661 7.421 -4.238 1.00 98.75 98 PHE A O 1
ATOM 762 N N . LYS A 1 99 ? 5.204 5.548 -3.143 1.00 98.25 99 LYS A N 1
ATOM 763 C CA . LYS A 1 99 ? 6.451 6.084 -2.604 1.00 98.25 99 LYS A CA 1
ATOM 764 C C . LYS A 1 99 ? 7.512 6.287 -3.671 1.00 98.25 99 LYS A C 1
ATOM 766 O O . LYS A 1 99 ? 8.165 7.339 -3.655 1.00 98.25 99 LYS A O 1
ATOM 771 N N . GLN A 1 100 ? 7.754 5.261 -4.496 1.00 98.06 100 GLN A N 1
ATOM 772 C CA . GLN A 1 100 ? 8.785 5.232 -5.543 1.00 98.06 100 GLN A CA 1
ATOM 773 C C . GLN A 1 100 ? 8.787 3.937 -6.377 1.00 98.06 100 GLN A C 1
ATOM 775 O O . GLN A 1 100 ? 8.384 2.874 -5.911 1.00 98.06 100 GLN A O 1
ATOM 780 N N . TRP A 1 101 ? 9.438 3.985 -7.541 1.00 98.19 101 TRP A N 1
ATOM 781 C CA . TRP A 1 101 ? 9.770 2.796 -8.345 1.00 98.19 101 TRP A CA 1
ATOM 782 C C . TRP A 1 101 ? 10.930 1.947 -7.787 1.00 98.19 101 TRP A C 1
ATOM 784 O O . TRP A 1 101 ? 11.013 0.754 -8.050 1.00 98.19 101 TRP A O 1
ATOM 794 N N . GLY A 1 102 ? 11.844 2.536 -7.008 1.00 97.56 102 GLY A N 1
ATOM 795 C CA . GLY A 1 102 ? 13.053 1.845 -6.536 1.00 97.56 102 GLY A CA 1
ATOM 796 C C . GLY A 1 102 ? 14.199 1.855 -7.560 1.00 97.56 102 GLY A C 1
ATOM 797 O O . GLY A 1 102 ? 14.344 2.804 -8.332 1.00 97.56 102 GLY A O 1
ATOM 798 N N . THR A 1 103 ? 15.074 0.842 -7.547 1.00 97.88 103 THR A N 1
ATOM 799 C CA . THR A 1 103 ? 16.237 0.759 -8.463 1.00 97.88 103 THR A CA 1
ATOM 800 C C . THR A 1 103 ? 15.817 0.550 -9.919 1.00 97.88 103 THR A C 1
ATOM 802 O O . THR A 1 103 ? 16.504 1.022 -10.826 1.00 97.88 103 THR A O 1
ATOM 805 N N . TRP A 1 104 ? 14.705 -0.138 -10.164 1.00 97.44 104 TRP A N 1
ATOM 806 C CA . TRP A 1 104 ? 14.160 -0.353 -11.504 1.00 97.44 104 TRP A CA 1
ATOM 807 C C . TRP A 1 104 ? 13.059 0.669 -11.767 1.00 97.44 104 TRP A C 1
ATOM 809 O O . TRP A 1 104 ? 12.115 0.749 -10.993 1.00 97.44 104 TRP A O 1
ATOM 819 N N . GLY A 1 105 ? 13.209 1.486 -12.810 1.00 95.62 105 GLY A N 1
ATOM 820 C CA . GLY A 1 105 ? 12.178 2.450 -13.200 1.00 95.62 105 GLY A CA 1
ATOM 821 C C . GLY A 1 105 ? 11.007 1.786 -13.920 1.00 95.62 105 GLY A C 1
ATOM 822 O O . GLY A 1 105 ? 11.090 0.615 -14.289 1.00 95.62 105 GLY A O 1
ATOM 823 N N . LYS A 1 106 ? 9.956 2.566 -14.204 1.00 94.00 106 LYS A N 1
ATOM 824 C CA . LYS A 1 106 ? 8.807 2.149 -15.031 1.00 94.00 106 LYS A CA 1
ATOM 825 C C . LYS A 1 106 ? 9.223 1.505 -16.360 1.00 94.00 106 LYS A C 1
ATOM 827 O O . LYS A 1 106 ? 8.593 0.573 -16.838 1.00 94.00 106 LYS A O 1
ATOM 832 N N . ASP A 1 107 ? 10.311 1.994 -16.950 1.00 94.69 107 ASP A N 1
ATOM 833 C CA . ASP A 1 107 ? 10.876 1.495 -18.207 1.00 94.69 107 ASP A CA 1
ATOM 834 C C . ASP A 1 107 ? 11.775 0.256 -18.040 1.00 94.69 107 ASP A C 1
ATOM 836 O O . ASP A 1 107 ? 12.517 -0.100 -18.956 1.00 94.69 107 ASP A O 1
ATOM 840 N N . ASN A 1 108 ? 11.750 -0.373 -16.861 1.00 94.06 108 ASN A N 1
ATOM 841 C CA . ASN A 1 108 ? 12.575 -1.510 -16.468 1.00 94.06 108 ASN A CA 1
ATOM 842 C C . ASN A 1 108 ? 14.086 -1.268 -16.657 1.00 94.06 108 ASN A C 1
ATOM 844 O O . ASN A 1 108 ? 14.859 -2.192 -16.916 1.00 94.06 108 ASN A O 1
ATOM 848 N N . LYS A 1 109 ? 14.541 -0.014 -16.519 1.00 96.44 109 LYS A N 1
ATOM 849 C CA . LYS A 1 109 ? 15.970 0.332 -16.523 1.00 96.44 109 LYS A CA 1
ATOM 850 C C . LYS A 1 109 ? 16.463 0.630 -15.113 1.00 96.44 109 LYS A C 1
ATOM 852 O O . LYS A 1 109 ? 15.806 1.317 -14.328 1.00 96.44 109 LYS A O 1
ATOM 857 N N . LYS A 1 110 ? 17.663 0.130 -14.800 1.00 96.38 110 LYS A N 1
ATOM 858 C CA . LYS A 1 110 ? 18.320 0.367 -13.511 1.00 96.38 110 LYS A CA 1
ATOM 859 C C . LYS A 1 110 ? 18.850 1.793 -13.422 1.00 96.38 110 LYS A C 1
ATOM 861 O O . LYS A 1 110 ? 19.657 2.207 -14.252 1.00 96.38 110 LYS A O 1
ATOM 866 N N . ARG A 1 111 ? 18.454 2.515 -12.376 1.00 95.94 111 ARG A N 1
ATOM 867 C CA . ARG A 1 111 ? 18.998 3.827 -11.990 1.00 95.94 111 ARG A CA 1
ATOM 868 C C . ARG A 1 111 ? 18.956 3.963 -10.469 1.00 95.94 111 ARG A C 1
ATOM 870 O O . ARG A 1 111 ? 18.546 3.050 -9.756 1.00 95.94 111 ARG A O 1
ATOM 877 N N . SER A 1 112 ? 19.387 5.109 -9.947 1.00 95.00 112 SER A N 1
ATOM 878 C CA . SER A 1 112 ? 19.125 5.418 -8.542 1.00 95.00 112 SER A CA 1
ATOM 879 C C . SER A 1 112 ? 17.621 5.595 -8.319 1.00 95.00 112 SER A C 1
ATOM 881 O O . SER A 1 112 ? 16.910 6.108 -9.184 1.00 95.00 112 SER A O 1
ATOM 883 N N . LYS A 1 113 ? 17.140 5.246 -7.124 1.00 92.38 113 LYS A N 1
ATOM 884 C CA . LYS A 1 113 ? 15.731 5.435 -6.753 1.00 92.38 113 LYS A CA 1
ATOM 885 C C . LYS A 1 113 ? 15.260 6.889 -6.898 1.00 92.38 113 LYS A C 1
ATOM 887 O O . LYS A 1 113 ? 14.138 7.146 -7.311 1.00 92.38 113 LYS A O 1
ATOM 892 N N . LYS A 1 114 ? 16.170 7.844 -6.657 1.00 94.38 114 LYS A N 1
ATOM 893 C CA . LYS A 1 114 ? 15.933 9.276 -6.881 1.00 94.38 114 LYS A CA 1
ATOM 894 C C . LYS A 1 114 ? 15.711 9.599 -8.362 1.00 94.38 114 LYS A C 1
ATOM 896 O O . LYS A 1 114 ? 14.861 10.421 -8.663 1.00 94.38 114 LYS A O 1
ATOM 901 N N . ALA A 1 115 ? 16.462 8.967 -9.267 1.00 96.31 115 ALA A N 1
ATOM 902 C CA . ALA A 1 115 ? 16.336 9.188 -10.706 1.00 96.31 115 ALA A CA 1
ATOM 903 C C . ALA A 1 115 ? 15.092 8.518 -11.309 1.00 96.31 115 ALA A C 1
ATOM 905 O O . ALA A 1 115 ? 14.518 9.062 -12.243 1.00 96.31 115 ALA A O 1
ATOM 906 N N . ASN A 1 116 ? 14.670 7.363 -10.785 1.00 97.25 116 ASN A N 1
ATOM 907 C CA . ASN A 1 116 ? 13.420 6.726 -11.215 1.00 97.25 116 ASN A CA 1
ATOM 908 C C . ASN A 1 116 ? 12.177 7.399 -10.613 1.00 97.25 116 ASN A C 1
ATOM 910 O O . ASN A 1 116 ? 11.094 7.305 -11.181 1.00 97.25 116 ASN A O 1
ATOM 914 N N . GLY A 1 117 ? 12.332 8.095 -9.486 1.00 96.50 117 GLY A N 1
ATOM 915 C CA . GLY A 1 117 ? 11.301 8.953 -8.922 1.00 96.50 117 GLY A CA 1
ATOM 916 C C . GLY A 1 117 ? 10.072 8.199 -8.414 1.00 96.50 117 GLY A C 1
ATOM 917 O O . GLY A 1 117 ? 10.126 7.018 -8.055 1.00 96.50 117 GLY A O 1
ATOM 918 N N . ARG A 1 118 ? 8.963 8.938 -8.347 1.00 97.56 118 ARG A N 1
ATOM 919 C CA . ARG A 1 118 ? 7.694 8.528 -7.729 1.00 97.56 118 ARG A CA 1
ATOM 920 C C . ARG A 1 118 ? 6.461 8.930 -8.531 1.00 97.56 118 ARG A C 1
ATOM 922 O O . ARG A 1 118 ? 5.377 9.067 -7.981 1.00 97.56 118 ARG A O 1
ATOM 929 N N . GLU A 1 119 ? 6.641 9.182 -9.820 1.00 97.81 119 GLU A N 1
ATOM 930 C CA . GLU A 1 119 ? 5.509 9.437 -10.698 1.00 97.81 119 GLU A CA 1
ATOM 931 C C . GLU A 1 119 ? 4.913 8.101 -11.144 1.00 97.81 119 GLU A C 1
ATOM 933 O O . GLU A 1 119 ? 5.620 7.249 -11.679 1.00 97.81 119 GLU A O 1
ATOM 938 N N . TYR A 1 120 ? 3.618 7.921 -10.926 1.00 97.31 120 TYR A N 1
ATOM 939 C CA . TYR A 1 120 ? 2.845 6.761 -11.354 1.00 97.31 120 TYR A CA 1
ATOM 940 C C . TYR A 1 120 ? 1.546 7.272 -11.982 1.00 97.31 120 TYR A C 1
ATOM 942 O O . TYR A 1 120 ? 0.899 8.169 -11.444 1.00 97.31 120 TYR A O 1
ATOM 950 N N . ARG A 1 121 ? 1.194 6.766 -13.172 1.00 96.50 121 ARG A N 1
ATOM 951 C CA . ARG A 1 121 ? 0.079 7.289 -13.991 1.00 96.50 121 ARG A CA 1
ATOM 952 C C . ARG A 1 121 ? 0.130 8.815 -14.211 1.00 96.50 121 ARG A C 1
ATOM 954 O O . ARG A 1 121 ? -0.890 9.492 -14.160 1.00 96.50 121 ARG A O 1
ATOM 961 N N . GLY A 1 122 ? 1.329 9.354 -14.453 1.00 96.88 122 GLY A N 1
ATOM 962 C CA . GLY A 1 122 ? 1.530 10.767 -14.803 1.00 96.88 122 GLY A CA 1
ATOM 963 C C . GLY A 1 122 ? 1.352 11.760 -13.649 1.00 96.88 122 GLY A C 1
ATOM 964 O O . GLY A 1 122 ? 1.245 12.958 -13.895 1.00 96.88 122 GLY A O 1
ATOM 965 N N . ARG A 1 123 ? 1.286 11.289 -12.397 1.00 97.88 123 ARG A N 1
ATOM 966 C CA . ARG A 1 123 ? 1.210 12.140 -11.201 1.00 97.88 123 ARG A CA 1
ATOM 967 C C . ARG A 1 123 ? 1.910 11.503 -10.004 1.00 97.88 123 ARG A C 1
ATOM 969 O O . ARG A 1 123 ? 2.284 10.331 -10.042 1.00 97.88 123 ARG A O 1
ATOM 976 N N . THR A 1 124 ? 2.067 12.264 -8.926 1.00 98.31 124 THR A N 1
ATOM 977 C CA . THR A 1 124 ? 2.410 11.700 -7.616 1.00 98.31 124 THR A CA 1
ATOM 978 C C . THR A 1 124 ? 1.140 11.308 -6.864 1.00 98.31 124 THR A C 1
ATOM 980 O O . THR A 1 124 ? 0.054 11.841 -7.111 1.00 98.31 124 THR A O 1
ATOM 983 N N . TRP A 1 125 ? 1.271 10.323 -5.982 1.00 98.44 125 TRP A N 1
ATOM 984 C CA . TRP A 1 125 ? 0.185 9.822 -5.149 1.00 98.44 125 TRP A CA 1
ATOM 985 C C . TRP A 1 125 ? 0.641 9.919 -3.704 1.00 98.44 125 TRP A C 1
ATOM 987 O O . TRP A 1 125 ? 1.417 9.083 -3.246 1.00 98.44 125 TRP A O 1
ATOM 997 N N . ASP A 1 126 ? 0.215 10.987 -3.035 1.00 98.31 126 ASP A N 1
ATOM 998 C CA . ASP A 1 126 ? 0.695 11.380 -1.709 1.00 98.31 126 ASP A CA 1
ATOM 999 C C . ASP A 1 126 ? -0.444 11.370 -0.662 1.00 98.31 126 ASP A C 1
ATOM 1001 O O . ASP A 1 126 ? -0.458 12.185 0.261 1.00 98.31 126 ASP A O 1
ATOM 1005 N N . GLU A 1 127 ? -1.445 10.497 -0.831 1.00 98.31 127 GLU A N 1
ATOM 1006 C CA . GLU A 1 127 ? -2.605 10.447 0.065 1.00 98.31 127 GLU A CA 1
ATOM 1007 C C . GLU A 1 127 ? -2.205 9.994 1.474 1.00 98.31 127 GLU A C 1
ATOM 1009 O O . GLU A 1 127 ? -1.280 9.201 1.661 1.00 98.31 127 GLU A O 1
ATOM 1014 N N . MET A 1 128 ? -2.947 10.482 2.465 1.00 97.19 128 MET A N 1
ATOM 1015 C CA . MET A 1 128 ? -2.807 10.143 3.878 1.00 97.19 128 MET A CA 1
ATOM 1016 C C . MET A 1 128 ? -4.152 9.626 4.396 1.00 97.19 128 MET A C 1
ATOM 1018 O O . MET A 1 128 ? -5.192 10.104 3.933 1.00 97.19 128 MET A O 1
ATOM 1022 N N . PRO A 1 129 ? -4.165 8.691 5.361 1.00 95.69 129 PRO A N 1
ATOM 1023 C CA . PRO A 1 129 ? -5.411 8.257 5.970 1.00 95.69 129 PRO A CA 1
ATOM 1024 C C . PRO A 1 129 ? -6.066 9.431 6.702 1.00 95.69 129 PRO A C 1
ATOM 1026 O O . PRO A 1 129 ? -5.384 10.254 7.322 1.00 95.69 129 PRO A O 1
ATOM 1029 N N . ALA A 1 130 ? -7.396 9.502 6.655 1.00 87.50 130 ALA A N 1
ATOM 1030 C CA . ALA A 1 130 ? -8.132 10.423 7.510 1.00 87.50 130 ALA A CA 1
ATOM 1031 C C . ALA A 1 130 ? -7.866 10.082 8.985 1.00 87.50 130 ALA A C 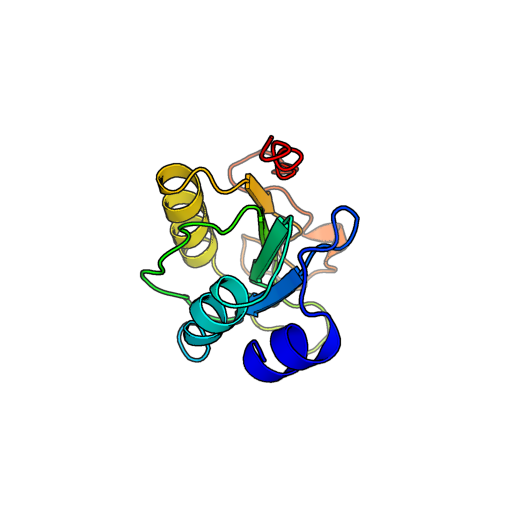1
ATOM 1033 O O . ALA A 1 130 ? -7.686 8.913 9.334 1.00 87.50 130 ALA A O 1
ATOM 1034 N N . ALA A 1 131 ? -7.847 11.098 9.853 1.00 73.12 131 ALA A N 1
ATOM 1035 C CA . ALA A 1 131 ? -7.784 10.853 11.288 1.00 73.12 131 ALA A CA 1
ATOM 1036 C C . ALA A 1 131 ? -8.953 9.933 11.689 1.00 73.12 131 ALA A C 1
ATOM 1038 O O . ALA A 1 131 ? -10.073 10.151 11.209 1.00 73.12 131 ALA A O 1
ATOM 1039 N N . PRO A 1 132 ? -8.715 8.915 12.534 1.00 63.00 132 PRO A N 1
ATOM 1040 C CA . PRO A 1 132 ? -9.785 8.031 12.959 1.00 63.00 132 PRO A CA 1
ATOM 1041 C C . PRO A 1 132 ? -10.853 8.875 13.650 1.00 63.00 132 PRO A C 1
ATOM 1043 O O . PRO A 1 132 ? -10.540 9.703 14.510 1.00 63.00 132 PRO A O 1
ATOM 1046 N N . GLN A 1 133 ? -12.112 8.713 13.236 1.00 54.00 133 GLN A N 1
ATOM 1047 C CA . GLN A 1 133 ? -13.213 9.354 13.943 1.00 54.00 133 GLN A CA 1
ATOM 1048 C C . GLN A 1 133 ? -13.202 8.825 15.376 1.00 54.00 133 GLN A C 1
ATOM 1050 O O . GLN A 1 133 ? -13.174 7.614 15.592 1.00 54.00 133 GLN A O 1
ATOM 1055 N N . ALA A 1 134 ? -13.179 9.734 16.351 1.00 48.91 134 ALA A N 1
ATOM 1056 C CA . ALA A 1 134 ? -13.363 9.351 17.738 1.00 48.91 134 ALA A CA 1
ATOM 1057 C C . ALA A 1 134 ? -14.728 8.665 17.844 1.00 48.91 134 ALA A C 1
ATOM 1059 O O . ALA A 1 134 ? -15.756 9.283 17.561 1.00 48.91 134 ALA A O 1
ATOM 1060 N N . VAL A 1 135 ? -14.723 7.381 18.191 1.00 45.72 135 VAL A N 1
ATOM 1061 C CA . VAL A 1 135 ? -15.949 6.673 18.544 1.00 45.72 135 VAL A CA 1
ATOM 1062 C C . VAL A 1 135 ? -16.361 7.246 19.899 1.00 45.72 135 VAL A C 1
ATOM 1064 O O . VAL A 1 135 ? -15.666 7.033 20.892 1.00 45.72 135 VAL A O 1
ATOM 1067 N N . VAL A 1 136 ? -17.392 8.092 19.887 1.00 35.06 136 VAL A N 1
ATOM 1068 C CA . VAL A 1 136 ? -18.050 8.642 21.084 1.00 35.06 136 VAL A CA 1
ATOM 1069 C C . VAL A 1 136 ? -18.839 7.568 21.811 1.00 35.06 136 VAL A C 1
ATOM 1071 O O . VAL A 1 136 ? -19.442 6.718 21.118 1.00 35.06 136 VAL A O 1
#

Sequence (136 aa):
MAELVSDRIGEVLPNVWLGTSIENAEVVDRIDDLRRSPAAIRFISFEPLIGAVGAIDLQDIHWAIVGGESGKSARPIREEWIDEIHAQCLTAGTAFFFKQWGTWGKDNKKRSKKANGREYRGRTWDEMPAAPQAVV

Radius of gyration: 15.62 Å; chains: 1; bounding box: 40×28×44 Å